Protein AF-A0A1T5BWX4-F1 (afdb_monomer_lite)

Structure (mmCIF, N/CA/C/O backbone):
data_AF-A0A1T5BWX4-F1
#
_entry.id   AF-A0A1T5BWX4-F1
#
loop_
_atom_site.group_PDB
_atom_site.id
_atom_site.type_symbol
_atom_site.label_atom_id
_atom_site.label_alt_id
_atom_site.label_comp_id
_atom_site.label_asym_id
_atom_site.label_entity_id
_atom_site.label_seq_id
_atom_site.pdbx_PDB_ins_code
_atom_site.Cartn_x
_atom_site.Cartn_y
_atom_site.Cartn_z
_atom_site.occupancy
_atom_site.B_iso_or_equiv
_atom_site.auth_seq_id
_atom_site.auth_comp_id
_atom_site.auth_asym_id
_atom_site.auth_atom_id
_atom_site.pdbx_PDB_model_num
ATOM 1 N N . MET A 1 1 ? 10.504 11.193 22.308 1.00 50.81 1 MET A N 1
ATOM 2 C CA . MET A 1 1 ? 9.520 10.409 21.535 1.00 50.81 1 MET A CA 1
ATOM 3 C C . MET A 1 1 ? 10.199 9.103 21.181 1.00 50.81 1 MET A C 1
ATOM 5 O O . MET A 1 1 ? 11.304 9.164 20.662 1.00 50.81 1 MET A O 1
ATOM 9 N N . THR A 1 2 ? 9.635 7.957 21.553 1.00 57.59 2 THR A N 1
ATOM 10 C CA . THR A 1 2 ? 10.182 6.655 21.148 1.00 57.59 2 THR A CA 1
ATOM 11 C C . THR A 1 2 ? 9.926 6.499 19.652 1.00 57.59 2 THR A C 1
ATOM 13 O O . THR A 1 2 ? 8.772 6.591 19.236 1.00 57.59 2 THR A O 1
ATOM 16 N N . GLU A 1 3 ? 10.969 6.347 18.837 1.00 70.56 3 GLU A N 1
ATOM 17 C CA . GLU A 1 3 ? 10.793 6.079 17.407 1.00 70.56 3 GLU A CA 1
ATOM 18 C C . GLU A 1 3 ? 10.122 4.715 17.235 1.00 70.56 3 GLU A C 1
ATOM 20 O O . GLU A 1 3 ? 10.672 3.680 17.613 1.00 70.56 3 GLU A O 1
ATOM 25 N N . ILE A 1 4 ? 8.909 4.716 16.682 1.00 81.56 4 ILE A N 1
ATOM 26 C CA . ILE A 1 4 ? 8.246 3.489 16.246 1.00 81.56 4 ILE A CA 1
ATOM 27 C C . ILE A 1 4 ? 8.921 3.093 14.937 1.00 81.56 4 ILE A C 1
ATOM 29 O O . ILE A 1 4 ? 8.820 3.806 13.940 1.00 81.56 4 ILE A O 1
ATOM 33 N N . SER A 1 5 ? 9.655 1.985 14.962 1.00 90.12 5 SER A N 1
ATOM 34 C CA . SER A 1 5 ? 10.296 1.440 13.768 1.00 90.12 5 SER A CA 1
ATOM 35 C C . SER A 1 5 ? 9.318 0.557 12.994 1.00 90.12 5 SER A C 1
ATOM 37 O O . SER A 1 5 ? 8.545 -0.168 13.622 1.00 90.12 5 SER A O 1
ATOM 39 N N . PRO A 1 6 ? 9.355 0.586 11.651 1.00 93.69 6 PRO A N 1
ATOM 40 C CA . PRO A 1 6 ? 8.544 -0.304 10.836 1.00 93.69 6 PRO A CA 1
ATOM 41 C C . PRO A 1 6 ? 8.977 -1.759 11.012 1.00 93.69 6 PRO A C 1
ATOM 43 O O . PRO A 1 6 ? 10.152 -2.066 11.245 1.00 93.69 6 PRO A O 1
ATOM 46 N N . SER A 1 7 ? 8.022 -2.659 10.834 1.00 95.12 7 SER A N 1
ATOM 47 C CA . SER A 1 7 ? 8.230 -4.098 10.853 1.00 95.12 7 SER A CA 1
ATOM 48 C C . SER A 1 7 ? 9.169 -4.503 9.705 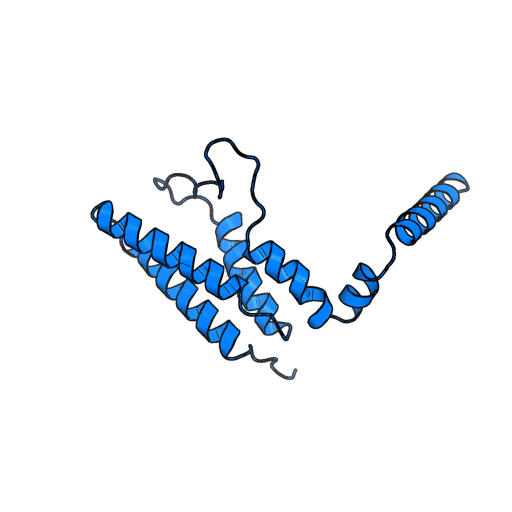1.00 95.12 7 SER A C 1
ATOM 50 O O . SER A 1 7 ? 9.017 -4.009 8.581 1.00 95.12 7 SER A O 1
ATOM 52 N N . PRO A 1 8 ? 10.137 -5.422 9.917 1.00 96.81 8 PRO A N 1
ATOM 53 C CA . PRO A 1 8 ? 11.099 -5.804 8.879 1.00 96.81 8 PRO A CA 1
ATOM 54 C C . PRO A 1 8 ? 10.452 -6.291 7.575 1.00 96.81 8 PRO A C 1
ATOM 56 O O . PRO A 1 8 ? 10.973 -6.018 6.492 1.00 96.81 8 PRO A O 1
ATOM 59 N N . ALA A 1 9 ? 9.310 -6.978 7.670 1.00 96.75 9 ALA A N 1
ATOM 60 C CA . ALA A 1 9 ? 8.559 -7.466 6.518 1.00 96.75 9 ALA A CA 1
ATOM 61 C C . ALA A 1 9 ? 7.996 -6.313 5.671 1.00 96.75 9 ALA A C 1
ATOM 63 O O . ALA A 1 9 ? 8.244 -6.262 4.465 1.00 96.75 9 ALA A O 1
ATOM 64 N N . VAL A 1 10 ? 7.322 -5.346 6.307 1.00 96.25 10 VAL A N 1
ATOM 65 C CA . VAL A 1 10 ? 6.756 -4.170 5.626 1.00 96.25 10 VAL A CA 1
ATOM 66 C C . VAL A 1 10 ? 7.867 -3.313 5.033 1.00 96.25 10 VAL A C 1
ATOM 68 O O . VAL A 1 10 ? 7.792 -2.930 3.869 1.00 96.25 10 VAL A O 1
ATOM 71 N N . LEU A 1 11 ? 8.951 -3.078 5.780 1.00 96.75 11 LEU A N 1
ATOM 72 C CA . LEU A 1 11 ? 10.098 -2.322 5.279 1.00 96.75 11 LEU A CA 1
ATOM 73 C C . LEU A 1 11 ? 10.741 -2.987 4.051 1.00 96.75 11 LEU A C 1
ATOM 75 O O . LEU A 1 11 ? 11.155 -2.296 3.118 1.00 96.75 11 LEU A O 1
ATOM 79 N N . THR A 1 12 ? 10.834 -4.317 4.039 1.00 97.81 12 THR A N 1
ATOM 80 C CA . THR A 1 12 ? 11.389 -5.075 2.908 1.00 97.81 12 THR A CA 1
ATOM 81 C C . THR A 1 12 ? 10.487 -4.972 1.681 1.00 97.81 12 THR A C 1
ATOM 83 O O . THR A 1 12 ? 10.970 -4.613 0.606 1.00 97.81 12 THR A O 1
ATOM 86 N N . ALA A 1 13 ? 9.182 -5.205 1.843 1.00 96.69 13 ALA A N 1
ATOM 87 C CA . ALA A 1 13 ? 8.213 -5.086 0.756 1.00 96.69 13 ALA A CA 1
ATOM 88 C C . ALA A 1 13 ? 8.147 -3.652 0.202 1.00 96.69 13 ALA A C 1
ATOM 90 O O . ALA A 1 13 ? 8.151 -3.447 -1.011 1.00 96.69 13 ALA A O 1
ATOM 91 N N . PHE A 1 14 ? 8.199 -2.645 1.078 1.00 95.81 14 PHE A N 1
ATOM 92 C CA . PHE A 1 14 ? 8.228 -1.239 0.684 1.00 95.81 14 PHE A CA 1
ATOM 93 C C . PHE A 1 14 ? 9.466 -0.904 -0.155 1.00 95.81 14 PHE A C 1
ATOM 95 O O . PHE A 1 14 ? 9.363 -0.263 -1.200 1.00 95.81 14 PHE A O 1
ATOM 102 N N . LYS A 1 15 ? 10.653 -1.364 0.263 1.00 96.38 15 LYS A N 1
ATOM 103 C CA . LYS A 1 15 ? 11.895 -1.166 -0.501 1.00 96.38 15 LYS A CA 1
ATOM 104 C C . LYS A 1 15 ? 11.851 -1.862 -1.860 1.00 96.38 15 LYS A C 1
ATOM 106 O O . LYS A 1 15 ? 12.349 -1.294 -2.835 1.00 96.38 15 LYS A O 1
ATOM 111 N N . HIS A 1 16 ? 11.258 -3.056 -1.932 1.00 95.62 16 HIS A N 1
ATOM 112 C CA . HIS A 1 16 ? 11.062 -3.766 -3.195 1.00 95.62 16 HIS A CA 1
ATOM 113 C C . HIS A 1 16 ? 10.187 -2.944 -4.148 1.00 95.62 16 HIS A C 1
ATOM 115 O O . HIS A 1 16 ? 10.629 -2.628 -5.253 1.00 95.62 16 HIS A O 1
ATOM 121 N N . TRP A 1 17 ? 9.015 -2.500 -3.684 1.00 93.62 17 TRP A N 1
ATOM 122 C CA . TRP A 1 17 ? 8.133 -1.623 -4.455 1.00 93.62 17 TRP A CA 1
ATOM 123 C C . TRP A 1 17 ? 8.836 -0.338 -4.899 1.00 93.62 17 TRP A C 1
ATOM 125 O O . TRP A 1 17 ? 8.839 -0.024 -6.087 1.00 93.62 17 TRP A O 1
ATOM 135 N N . ARG A 1 18 ? 9.514 0.373 -3.989 1.00 93.00 18 ARG A N 1
ATOM 136 C CA . ARG A 1 18 ? 10.181 1.642 -4.317 1.00 93.00 18 ARG A CA 1
ATOM 137 C C . ARG A 1 18 ? 11.245 1.475 -5.400 1.00 93.00 18 ARG A C 1
ATOM 139 O O . ARG A 1 18 ? 11.396 2.360 -6.244 1.00 93.00 18 ARG A O 1
ATOM 146 N N . THR A 1 19 ? 11.975 0.361 -5.361 1.00 92.62 19 THR A N 1
ATOM 147 C CA . THR A 1 19 ? 13.002 0.016 -6.353 1.00 92.62 19 THR A CA 1
ATOM 148 C C . THR A 1 19 ? 12.372 -0.297 -7.705 1.00 92.62 19 THR A C 1
ATOM 150 O O . THR A 1 19 ? 12.819 0.239 -8.717 1.00 92.62 19 THR A O 1
ATOM 153 N N . ALA A 1 20 ? 11.320 -1.119 -7.722 1.00 88.19 20 ALA A N 1
ATOM 154 C CA . ALA A 1 20 ? 10.594 -1.448 -8.944 1.00 88.19 20 ALA A CA 1
ATOM 155 C C . ALA A 1 20 ? 9.994 -0.189 -9.591 1.00 88.19 20 ALA A C 1
ATOM 157 O O . ALA A 1 20 ? 10.109 -0.004 -10.800 1.00 88.19 20 ALA A O 1
ATOM 158 N N . GLU A 1 21 ? 9.455 0.722 -8.782 1.00 87.06 21 GLU A N 1
ATOM 159 C CA . GLU A 1 21 ? 8.837 1.943 -9.288 1.00 87.06 21 GLU A CA 1
ATOM 160 C C . GLU A 1 21 ? 9.847 2.970 -9.800 1.00 87.06 21 GLU A C 1
ATOM 162 O O . GLU A 1 21 ? 9.641 3.601 -10.838 1.00 87.06 21 GLU A O 1
ATOM 167 N N . ALA A 1 22 ? 10.996 3.091 -9.128 1.00 85.19 22 ALA A N 1
ATOM 168 C CA . ALA A 1 22 ? 12.114 3.867 -9.655 1.00 85.19 22 ALA A CA 1
ATOM 169 C C . ALA A 1 22 ? 12.590 3.313 -11.008 1.00 85.19 22 ALA A C 1
ATOM 171 O O . ALA A 1 22 ? 12.896 4.089 -11.910 1.00 85.19 22 ALA A O 1
ATOM 172 N N . ALA A 1 23 ? 12.628 1.987 -11.172 1.00 85.00 23 ALA A N 1
ATOM 173 C CA . ALA A 1 23 ? 13.036 1.376 -12.431 1.00 85.00 23 ALA A CA 1
ATOM 174 C C . ALA A 1 23 ? 12.082 1.738 -13.578 1.00 85.00 23 ALA A C 1
ATOM 176 O O . ALA A 1 23 ? 12.558 2.057 -14.660 1.00 85.00 23 ALA A O 1
ATOM 177 N N . VAL A 1 24 ? 10.764 1.763 -13.344 1.00 83.62 24 VAL A N 1
ATOM 178 C CA . VAL A 1 24 ? 9.783 2.236 -14.339 1.00 83.62 24 VAL A CA 1
ATOM 179 C C . VAL A 1 24 ? 10.051 3.696 -14.712 1.00 83.62 24 VAL A C 1
ATOM 181 O O . VAL A 1 24 ? 10.189 4.018 -15.892 1.00 83.62 24 VAL A O 1
ATOM 184 N N . HIS A 1 25 ? 10.188 4.566 -13.708 1.00 80.12 25 HIS A N 1
ATOM 185 C CA . HIS A 1 25 ? 10.352 6.008 -13.898 1.00 80.12 25 HIS A CA 1
ATOM 186 C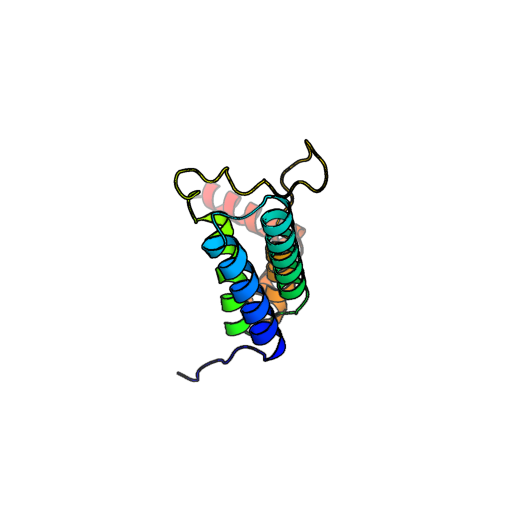 C . HIS A 1 25 ? 11.634 6.388 -14.650 1.00 80.12 25 HIS A C 1
ATOM 188 O O . HIS A 1 25 ? 11.612 7.270 -15.506 1.00 80.12 25 HIS A O 1
ATOM 194 N N . TYR A 1 26 ? 12.754 5.733 -14.345 1.00 83.31 26 TYR A N 1
ATOM 195 C CA . TYR A 1 26 ? 14.062 6.088 -14.907 1.00 83.31 26 TYR A CA 1
ATOM 196 C C . TYR A 1 26 ? 14.467 5.253 -16.126 1.00 83.31 26 TYR A C 1
ATOM 198 O O . TYR A 1 26 ? 15.531 5.492 -16.694 1.00 83.31 26 TYR A O 1
ATOM 206 N N . ALA A 1 27 ? 13.651 4.285 -16.552 1.00 80.88 27 ALA A N 1
ATOM 207 C CA . ALA A 1 27 ? 13.960 3.470 -17.724 1.00 80.88 27 ALA A CA 1
ATOM 208 C C . ALA A 1 27 ? 13.651 4.161 -19.059 1.00 80.88 27 ALA A C 1
ATOM 210 O O . ALA A 1 27 ? 13.989 3.603 -20.098 1.00 80.88 27 ALA A O 1
ATOM 211 N N . GLN A 1 28 ? 13.001 5.329 -19.082 1.00 80.25 28 GLN A N 1
ATOM 212 C CA . GLN A 1 28 ? 12.699 6.002 -20.346 1.00 80.25 28 GLN A CA 1
ATOM 213 C C . GLN A 1 28 ? 13.910 6.783 -20.899 1.00 80.25 28 GLN A C 1
ATOM 215 O O . GLN A 1 28 ? 14.548 7.522 -20.146 1.00 80.25 28 GLN A O 1
ATOM 220 N N . PRO A 1 29 ? 14.200 6.687 -22.215 1.00 83.44 29 PRO A N 1
ATOM 221 C CA . PRO A 1 29 ? 13.537 5.845 -23.222 1.00 83.44 29 PRO A CA 1
ATOM 222 C C . PRO A 1 29 ? 14.028 4.379 -23.202 1.00 83.44 29 PRO A C 1
ATOM 224 O O . PRO A 1 29 ? 15.230 4.123 -23.161 1.00 83.44 29 PRO A O 1
ATOM 227 N N . CYS A 1 30 ? 13.114 3.406 -23.324 1.00 84.12 30 CYS A N 1
ATOM 228 C CA . CYS A 1 30 ? 13.450 1.986 -23.518 1.00 84.12 30 CYS A CA 1
ATOM 229 C C . CYS A 1 30 ? 12.435 1.263 -24.427 1.00 84.12 30 CYS A C 1
ATOM 231 O O . CYS A 1 30 ? 11.358 1.802 -24.679 1.00 84.12 30 CYS A O 1
ATOM 233 N N . PRO A 1 31 ? 12.756 0.058 -24.943 1.00 91.31 31 PRO A N 1
ATOM 234 C CA . PRO A 1 31 ? 11.817 -0.727 -25.746 1.00 91.31 31 PRO A CA 1
ATOM 235 C C . PRO A 1 31 ? 10.537 -1.092 -24.978 1.00 91.31 31 PRO A C 1
ATOM 237 O O . PRO A 1 31 ? 10.610 -1.461 -23.806 1.00 91.31 31 PRO A O 1
ATOM 240 N N . ASP A 1 32 ? 9.389 -1.123 -25.660 1.00 83.25 32 ASP A N 1
ATOM 241 C CA . ASP A 1 32 ? 8.072 -1.415 -25.059 1.00 83.25 32 ASP A CA 1
ATOM 242 C C . ASP A 1 32 ? 8.030 -2.721 -24.256 1.00 83.25 32 ASP A C 1
ATOM 244 O O . ASP A 1 32 ? 7.376 -2.809 -23.217 1.00 83.25 32 ASP A O 1
ATOM 248 N N . VAL A 1 33 ? 8.754 -3.748 -24.713 1.00 82.75 33 VAL A N 1
ATOM 249 C CA . VAL A 1 33 ? 8.856 -5.043 -24.019 1.00 82.75 33 VAL A CA 1
ATOM 250 C C . VAL A 1 33 ? 9.544 -4.891 -22.660 1.00 82.75 33 VAL A C 1
ATOM 252 O O . VAL A 1 33 ? 9.132 -5.522 -21.686 1.00 82.75 33 VAL A O 1
ATOM 255 N N . VAL A 1 34 ? 10.568 -4.035 -22.581 1.00 84.94 34 VAL A N 1
ATOM 256 C CA . VAL A 1 34 ? 11.282 -3.732 -21.335 1.00 84.94 34 VAL A CA 1
ATOM 257 C C . VAL A 1 34 ? 10.371 -2.939 -20.407 1.00 84.94 34 VAL A C 1
ATOM 259 O O . VAL A 1 34 ? 10.177 -3.354 -19.266 1.00 84.94 34 VAL A O 1
ATOM 262 N N . MET A 1 35 ? 9.742 -1.871 -20.910 1.00 84.62 35 MET A N 1
ATOM 263 C CA . MET A 1 35 ? 8.803 -1.062 -20.127 1.00 84.62 35 MET A CA 1
ATOM 264 C C . MET A 1 35 ? 7.658 -1.915 -19.563 1.00 84.62 35 MET A C 1
ATOM 266 O O . MET A 1 35 ? 7.406 -1.905 -18.362 1.00 84.62 35 MET A O 1
ATOM 270 N N . SER A 1 36 ? 7.042 -2.757 -20.397 1.00 80.75 36 SER A N 1
ATOM 271 C CA . SER A 1 36 ? 5.969 -3.673 -19.983 1.00 80.75 36 SER A CA 1
ATOM 272 C C . SER A 1 36 ? 6.407 -4.640 -18.876 1.00 80.75 36 SER A C 1
ATOM 274 O O . SER A 1 36 ? 5.624 -4.961 -17.979 1.00 80.75 36 SER A O 1
ATOM 276 N N . GLY A 1 37 ? 7.653 -5.125 -18.930 1.00 79.56 37 GLY A N 1
ATOM 277 C CA . GLY A 1 37 ? 8.235 -5.974 -17.890 1.00 79.56 37 GLY A CA 1
ATOM 278 C C . GLY A 1 37 ? 8.426 -5.231 -16.566 1.00 79.56 37 GLY A C 1
ATOM 279 O O . GLY A 1 37 ? 8.039 -5.746 -15.516 1.00 79.56 37 GLY A O 1
ATOM 280 N N . LEU A 1 38 ? 8.959 -4.007 -16.621 1.00 83.69 38 LEU A N 1
ATOM 281 C CA . LEU A 1 38 ? 9.168 -3.153 -15.449 1.00 83.69 38 LEU A CA 1
ATOM 282 C C . LEU A 1 38 ? 7.842 -2.770 -14.783 1.00 83.69 38 LEU A C 1
ATOM 284 O O . LEU A 1 38 ? 7.694 -2.951 -13.576 1.00 83.69 38 LEU A O 1
ATOM 288 N N . THR A 1 39 ? 6.842 -2.351 -15.562 1.00 82.38 39 THR A N 1
ATOM 289 C CA . THR A 1 39 ? 5.503 -2.028 -15.045 1.00 82.38 39 THR A CA 1
ATOM 290 C C . THR A 1 39 ? 4.849 -3.240 -14.383 1.00 82.38 39 THR A C 1
ATOM 292 O O . THR A 1 39 ? 4.258 -3.125 -13.311 1.00 82.38 39 THR A O 1
ATOM 295 N N . ARG A 1 40 ? 4.985 -4.440 -14.967 1.00 82.56 40 ARG A N 1
ATOM 296 C CA . ARG A 1 40 ? 4.483 -5.674 -14.339 1.00 82.56 40 ARG A CA 1
ATOM 297 C C . ARG A 1 40 ? 5.184 -5.959 -13.011 1.00 82.56 40 ARG A C 1
ATOM 299 O O . ARG A 1 40 ? 4.520 -6.367 -12.064 1.00 82.56 40 ARG A O 1
ATOM 306 N N . SER A 1 41 ? 6.495 -5.733 -12.941 1.00 83.50 41 SER A N 1
ATOM 307 C CA . SER A 1 41 ? 7.272 -5.890 -11.709 1.00 83.50 41 SER A CA 1
ATOM 308 C C . SER A 1 41 ? 6.817 -4.917 -10.618 1.00 83.50 41 SER A C 1
ATOM 310 O O . SER A 1 41 ? 6.636 -5.336 -9.478 1.00 83.50 41 SER A O 1
ATOM 312 N N . ALA A 1 42 ? 6.582 -3.646 -10.956 1.00 84.81 42 ALA A N 1
ATOM 313 C CA . ALA A 1 42 ? 6.076 -2.646 -10.014 1.00 84.81 42 ALA A CA 1
ATOM 314 C C . ALA A 1 42 ? 4.668 -3.001 -9.497 1.00 84.81 42 ALA A C 1
ATOM 316 O O . ALA A 1 42 ? 4.429 -2.995 -8.287 1.00 84.81 42 ALA A O 1
ATOM 317 N N . ASN A 1 43 ? 3.773 -3.435 -10.394 1.00 82.94 43 ASN A N 1
ATOM 318 C CA . ASN A 1 43 ? 2.430 -3.913 -10.042 1.00 82.94 43 ASN A CA 1
ATOM 319 C C . ASN A 1 43 ? 2.445 -5.176 -9.165 1.00 82.94 43 ASN A C 1
ATOM 321 O O . ASN A 1 43 ? 1.557 -5.384 -8.341 1.00 82.94 43 ASN A O 1
ATOM 325 N N . GLN A 1 44 ? 3.434 -6.049 -9.334 1.00 85.69 44 GLN A N 1
ATOM 326 C CA . GLN A 1 44 ? 3.590 -7.211 -8.466 1.00 85.69 44 GLN A CA 1
ATOM 327 C C . GLN A 1 44 ? 4.098 -6.789 -7.079 1.00 85.69 44 GLN A C 1
ATOM 329 O O . GLN A 1 44 ? 3.547 -7.218 -6.067 1.00 85.69 44 GLN A O 1
ATOM 334 N N . ALA A 1 45 ? 5.081 -5.889 -7.022 1.00 89.19 45 ALA A N 1
ATOM 335 C CA . ALA A 1 45 ? 5.647 -5.411 -5.765 1.00 89.19 45 ALA A CA 1
ATOM 336 C C . ALA A 1 45 ? 4.630 -4.637 -4.902 1.00 89.19 45 ALA A C 1
ATOM 338 O O . ALA A 1 45 ? 4.659 -4.747 -3.676 1.00 89.19 45 ALA A O 1
ATOM 339 N N . ILE A 1 46 ? 3.686 -3.901 -5.508 1.00 88.69 46 ILE A N 1
ATOM 340 C CA . ILE A 1 46 ? 2.614 -3.244 -4.741 1.00 88.69 46 ILE A CA 1
ATOM 341 C C . ILE A 1 46 ? 1.622 -4.249 -4.138 1.00 88.69 46 ILE A C 1
ATOM 343 O O . ILE A 1 46 ? 1.192 -4.073 -3.000 1.00 88.69 46 ILE A O 1
ATOM 347 N N . ARG A 1 47 ? 1.311 -5.345 -4.845 1.00 88.81 47 ARG A N 1
ATOM 348 C CA . ARG A 1 47 ? 0.479 -6.438 -4.307 1.00 88.81 47 ARG A CA 1
ATOM 349 C C . ARG A 1 47 ? 1.171 -7.169 -3.165 1.00 88.81 47 ARG A C 1
ATOM 351 O O . ARG A 1 47 ? 0.527 -7.523 -2.183 1.00 88.81 47 ARG A O 1
ATOM 358 N N . GLU A 1 48 ? 2.481 -7.367 -3.270 1.00 91.81 48 GLU A N 1
ATOM 359 C CA . GLU A 1 48 ? 3.287 -7.930 -2.185 1.00 91.81 48 GLU A CA 1
ATOM 360 C C . GLU A 1 48 ? 3.265 -7.027 -0.951 1.00 91.81 48 GLU A C 1
ATOM 362 O O . GLU A 1 48 ? 3.047 -7.520 0.152 1.00 91.81 48 GLU A O 1
ATOM 367 N N . LEU A 1 49 ? 3.406 -5.708 -1.124 1.00 94.00 49 LEU A N 1
ATOM 368 C CA . LEU A 1 49 ? 3.276 -4.751 -0.024 1.00 94.00 49 LEU A CA 1
ATOM 369 C C . LEU A 1 49 ? 1.867 -4.753 0.592 1.00 94.00 49 LEU A C 1
ATOM 371 O O . LEU A 1 49 ? 1.745 -4.672 1.815 1.00 94.00 49 LEU A O 1
ATOM 375 N N . ALA A 1 50 ? 0.814 -4.882 -0.222 1.00 92.44 50 ALA A N 1
ATOM 376 C CA . ALA A 1 50 ? -0.561 -5.009 0.266 1.00 92.44 50 ALA A CA 1
ATOM 377 C C . ALA A 1 50 ? -0.733 -6.251 1.153 1.00 92.44 50 ALA A C 1
ATOM 379 O O . ALA A 1 50 ? -1.361 -6.175 2.205 1.00 92.44 50 ALA A O 1
ATOM 380 N N . ALA A 1 51 ? -0.142 -7.377 0.746 1.00 93.56 51 ALA A N 1
ATOM 381 C CA . ALA A 1 51 ? -0.301 -8.668 1.407 1.00 93.56 51 ALA A CA 1
ATOM 382 C C . ALA A 1 51 ? 0.405 -8.782 2.770 1.00 93.56 51 ALA A C 1
ATOM 384 O O . ALA A 1 51 ? 0.054 -9.666 3.549 1.00 93.56 51 ALA A O 1
ATOM 385 N N . VAL A 1 52 ? 1.394 -7.932 3.070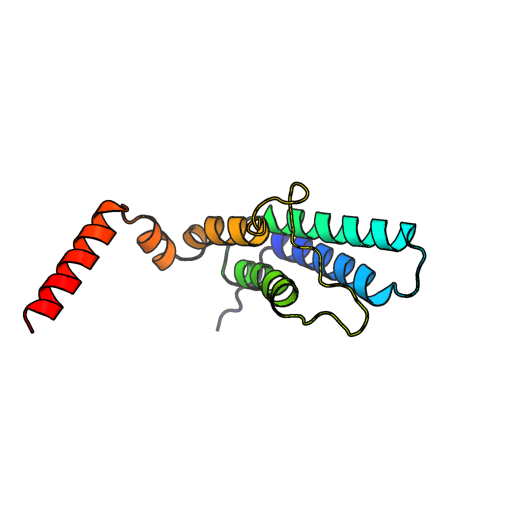 1.00 95.94 52 VAL A N 1
ATOM 386 C CA . VAL A 1 52 ? 2.082 -7.934 4.373 1.00 95.94 52 VAL A CA 1
ATOM 387 C C . VAL A 1 52 ? 1.262 -7.123 5.378 1.00 95.94 52 VAL A C 1
ATOM 389 O O . VAL A 1 52 ? 1.168 -5.919 5.174 1.00 95.94 52 VAL A O 1
ATOM 392 N N . PRO A 1 53 ? 0.702 -7.694 6.459 1.00 94.75 53 PRO A N 1
ATOM 393 C CA . PRO A 1 53 ? -0.100 -6.937 7.424 1.00 94.75 53 PRO A CA 1
ATOM 394 C C . PRO A 1 53 ? 0.693 -5.810 8.094 1.00 94.75 53 PRO A C 1
ATOM 396 O O . PRO A 1 53 ? 1.880 -5.965 8.382 1.00 94.75 53 PRO A O 1
ATOM 399 N N . ALA A 1 54 ? 0.045 -4.675 8.346 1.00 93.75 54 ALA A N 1
ATOM 400 C CA . ALA A 1 54 ? 0.610 -3.624 9.185 1.00 93.75 54 ALA A CA 1
ATOM 401 C C . ALA A 1 54 ? 0.405 -3.957 10.671 1.00 93.75 54 ALA A C 1
ATOM 403 O O . ALA A 1 54 ? -0.711 -4.236 11.105 1.00 93.75 54 ALA A O 1
ATOM 404 N N . GLU A 1 55 ? 1.476 -3.886 11.460 1.00 91.94 55 GLU A N 1
ATOM 405 C CA . GLU A 1 55 ? 1.441 -4.205 12.895 1.00 91.94 55 GLU A CA 1
ATOM 406 C C . GLU A 1 55 ? 1.510 -2.946 13.769 1.00 91.94 55 GLU A C 1
ATOM 408 O O . GLU A 1 55 ? 1.216 -2.978 14.963 1.00 91.94 55 GLU A O 1
ATOM 413 N N . ASN A 1 56 ? 1.914 -1.814 13.189 1.00 92.69 56 ASN A N 1
ATOM 414 C CA . ASN A 1 56 ? 2.097 -0.558 13.903 1.00 92.69 56 ASN A CA 1
ATOM 415 C C . ASN A 1 56 ? 1.915 0.669 12.991 1.00 92.69 56 ASN A C 1
ATOM 417 O O . ASN A 1 56 ? 1.737 0.570 11.777 1.00 92.69 56 ASN A O 1
ATOM 421 N N . ALA A 1 57 ? 1.979 1.860 13.589 1.00 91.81 57 ALA A N 1
ATOM 422 C CA . ALA A 1 57 ? 1.793 3.118 12.870 1.00 91.81 57 ALA A CA 1
ATOM 423 C C . ALA A 1 57 ? 2.864 3.383 11.793 1.00 91.81 57 ALA A C 1
ATOM 425 O O . ALA A 1 57 ? 2.553 3.997 10.774 1.00 91.81 57 ALA A O 1
ATOM 426 N N . ALA A 1 58 ? 4.108 2.926 11.980 1.00 94.12 58 ALA A N 1
ATOM 427 C CA . ALA A 1 58 ? 5.156 3.110 10.977 1.00 94.12 58 ALA A CA 1
ATOM 428 C C . ALA A 1 58 ? 4.888 2.263 9.722 1.00 94.12 58 ALA A C 1
ATOM 430 O O . ALA A 1 58 ? 5.094 2.742 8.607 1.00 94.12 58 ALA A O 1
ATOM 431 N N . ASP A 1 59 ? 4.345 1.055 9.888 1.00 95.31 59 ASP A N 1
ATOM 432 C CA . ASP A 1 59 ? 3.907 0.212 8.770 1.00 95.31 59 ASP A CA 1
ATOM 433 C C . ASP A 1 59 ? 2.781 0.872 7.968 1.00 95.31 59 ASP A C 1
ATOM 435 O O . ASP A 1 59 ? 2.828 0.906 6.737 1.00 95.31 59 ASP A O 1
ATOM 439 N N . VAL A 1 60 ? 1.800 1.457 8.666 1.00 93.50 60 VAL A N 1
ATOM 440 C CA . VAL A 1 60 ? 0.702 2.215 8.044 1.00 93.50 60 VAL A CA 1
ATOM 441 C C . VAL A 1 60 ? 1.253 3.375 7.219 1.00 93.50 60 VAL A C 1
ATOM 443 O O . VAL A 1 60 ? 0.860 3.540 6.068 1.00 93.50 60 VAL A O 1
ATOM 446 N N . VAL A 1 61 ? 2.204 4.147 7.755 1.00 92.50 61 VAL A N 1
ATOM 447 C CA . VAL A 1 61 ? 2.836 5.257 7.020 1.00 92.50 61 VAL A CA 1
ATOM 448 C C . VAL A 1 61 ? 3.527 4.762 5.745 1.00 92.50 61 VAL A C 1
ATOM 450 O O . VAL A 1 61 ? 3.347 5.360 4.683 1.00 92.50 61 VAL A O 1
ATOM 453 N N . LEU A 1 62 ? 4.272 3.653 5.817 1.00 93.56 62 LEU A N 1
ATOM 454 C CA . LEU A 1 62 ? 4.932 3.073 4.642 1.00 93.56 62 LEU A CA 1
ATOM 455 C C . LEU A 1 62 ? 3.938 2.572 3.589 1.00 93.56 62 LEU A C 1
ATOM 457 O O . LEU A 1 62 ? 4.232 2.666 2.401 1.00 93.56 62 LEU A O 1
ATOM 461 N N . LYS A 1 63 ? 2.765 2.080 3.994 1.00 92.25 63 LYS A N 1
ATOM 462 C CA . LYS A 1 63 ? 1.697 1.689 3.063 1.00 92.25 63 LYS A CA 1
ATOM 463 C C . LYS A 1 63 ? 0.919 2.881 2.498 1.00 92.25 63 LYS A C 1
ATOM 465 O O . LYS A 1 63 ? 0.498 2.830 1.352 1.00 92.25 63 LYS A O 1
ATOM 470 N N . VAL A 1 64 ? 0.748 3.973 3.242 1.00 90.44 64 VAL A N 1
ATOM 471 C CA . VAL A 1 64 ? 0.053 5.177 2.744 1.00 90.44 64 VAL A CA 1
ATOM 472 C C . VAL A 1 64 ? 0.878 5.913 1.686 1.00 90.44 64 VAL A C 1
ATOM 474 O O . VAL A 1 64 ? 0.318 6.467 0.744 1.00 90.44 64 VAL A O 1
ATOM 477 N N . PHE A 1 65 ? 2.206 5.905 1.798 1.00 87.94 65 PHE A N 1
ATOM 478 C CA . PHE A 1 65 ? 3.073 6.631 0.868 1.00 87.94 65 PHE A CA 1
ATOM 479 C C . PHE A 1 65 ? 2.892 6.231 -0.620 1.00 87.94 65 PHE A C 1
ATOM 481 O O . PHE A 1 65 ? 2.713 7.129 -1.441 1.00 87.94 65 PHE A O 1
ATOM 488 N N . PRO A 1 66 ? 2.859 4.936 -1.002 1.00 85.94 66 PRO A N 1
ATOM 489 C CA . PRO A 1 66 ? 2.519 4.508 -2.360 1.00 85.94 66 PRO A CA 1
ATOM 490 C C . PRO A 1 66 ? 1.164 5.017 -2.857 1.00 85.94 66 PRO A C 1
ATOM 492 O O . PRO A 1 66 ? 1.073 5.432 -4.007 1.00 85.94 66 PRO A O 1
ATOM 495 N N . LEU A 1 67 ? 0.128 5.010 -2.007 1.00 83.50 67 LEU A N 1
ATOM 496 C CA . LEU A 1 67 ? -1.205 5.517 -2.364 1.00 83.50 67 LEU A CA 1
ATOM 497 C C . LEU A 1 67 ? -1.151 7.007 -2.668 1.00 83.50 67 LEU A C 1
ATOM 499 O O . LEU A 1 67 ? -1.686 7.446 -3.678 1.00 83.50 67 LEU A O 1
ATOM 503 N N . ALA A 1 68 ? -0.445 7.767 -1.828 1.00 80.12 68 ALA A N 1
ATOM 504 C CA . ALA A 1 68 ? -0.272 9.193 -2.040 1.00 80.12 68 ALA A CA 1
ATOM 505 C C . ALA A 1 68 ? 0.381 9.483 -3.399 1.00 80.12 68 ALA A C 1
ATOM 507 O O . ALA A 1 68 ? -0.094 10.371 -4.097 1.00 80.12 68 ALA A O 1
ATOM 508 N N . LEU A 1 69 ? 1.407 8.721 -3.796 1.00 76.69 69 LEU A N 1
ATOM 509 C CA . LEU A 1 69 ? 2.033 8.890 -5.111 1.00 76.69 69 LEU A CA 1
ATOM 510 C C . LEU A 1 69 ? 1.090 8.494 -6.252 1.00 76.69 69 LEU A C 1
ATOM 512 O O . LEU A 1 69 ? 0.889 9.283 -7.161 1.00 76.69 69 LEU A O 1
ATOM 516 N N . ILE A 1 70 ? 0.456 7.323 -6.191 1.00 72.25 70 ILE A N 1
ATOM 517 C CA . ILE A 1 70 ? -0.425 6.841 -7.272 1.00 72.25 70 ILE A CA 1
ATOM 518 C C . ILE A 1 70 ? -1.622 7.776 -7.494 1.00 72.25 70 ILE A C 1
ATOM 520 O O . ILE A 1 70 ? -2.037 7.989 -8.630 1.00 72.25 70 ILE A O 1
ATOM 524 N N . GLU A 1 71 ? -2.182 8.336 -6.422 1.00 70.06 71 GLU A N 1
ATOM 525 C CA . GLU A 1 71 ? -3.385 9.168 -6.505 1.00 70.06 71 GLU A CA 1
ATOM 526 C C . GLU A 1 71 ? -3.100 10.650 -6.745 1.00 70.06 71 GLU A C 1
ATOM 528 O O . GLU A 1 71 ? -3.965 11.350 -7.272 1.00 70.06 71 GLU A O 1
ATOM 533 N N . ASN A 1 72 ? -1.926 11.146 -6.336 1.00 64.56 72 ASN A N 1
ATOM 534 C CA . ASN A 1 72 ? -1.627 12.578 -6.361 1.00 64.56 72 ASN A CA 1
ATOM 535 C C . ASN A 1 72 ? -0.472 12.965 -7.284 1.00 64.56 72 ASN A C 1
ATOM 537 O O . ASN A 1 72 ? -0.328 14.166 -7.515 1.00 64.56 72 ASN A O 1
ATOM 541 N N . ASP A 1 73 ? 0.336 12.034 -7.814 1.00 57.53 73 ASP A N 1
ATOM 542 C CA . ASP A 1 73 ? 1.310 12.426 -8.835 1.00 57.53 73 ASP A CA 1
ATOM 543 C C . ASP A 1 73 ? 0.558 12.772 -10.126 1.00 57.53 73 ASP A C 1
ATOM 545 O O . ASP A 1 73 ? -0.083 11.902 -10.730 1.00 57.53 73 ASP A O 1
ATOM 549 N N . PRO A 1 74 ? 0.612 14.039 -10.581 1.00 48.97 74 PRO A N 1
ATOM 550 C CA . PRO A 1 74 ? 0.107 14.367 -11.898 1.00 48.97 74 PRO A CA 1
ATOM 551 C C . PRO A 1 74 ? 0.907 13.553 -12.921 1.00 48.97 74 PRO A C 1
ATOM 553 O O . PRO A 1 74 ? 2.121 13.388 -12.751 1.00 48.97 74 PRO A O 1
ATOM 556 N N . PRO A 1 75 ? 0.275 13.053 -13.997 1.00 55.25 75 PRO A N 1
ATOM 557 C CA . PRO A 1 75 ? 1.032 12.416 -15.060 1.00 55.25 75 PRO A CA 1
ATOM 558 C C . PRO A 1 75 ? 2.120 13.389 -15.522 1.00 55.25 75 PRO A C 1
ATOM 560 O O . PRO A 1 75 ? 1.829 14.537 -15.868 1.00 55.25 75 PRO A O 1
ATOM 563 N N . LEU A 1 76 ? 3.378 12.940 -15.484 1.00 53.56 76 LEU A N 1
ATOM 564 C CA . LEU A 1 76 ? 4.483 13.681 -16.087 1.00 53.56 76 LEU A CA 1
ATOM 565 C C . LEU A 1 76 ? 4.099 14.015 -17.531 1.00 53.56 76 LEU A C 1
ATOM 567 O O . LEU A 1 76 ? 3.518 13.182 -18.227 1.00 53.56 76 LEU A O 1
ATOM 571 N N . GLU A 1 77 ? 4.397 15.232 -17.974 1.00 46.44 77 GLU A N 1
ATOM 572 C CA . GLU A 1 77 ? 4.047 15.716 -19.309 1.00 46.44 77 GLU A CA 1
ATOM 573 C C . GLU A 1 77 ? 4.546 14.717 -20.377 1.00 46.44 77 GLU A C 1
ATOM 575 O O . GLU A 1 77 ? 5.745 14.481 -20.510 1.00 46.44 77 GLU A O 1
ATOM 580 N N . GLY A 1 78 ? 3.621 14.063 -21.091 1.00 49.22 78 GLY A N 1
ATOM 581 C CA . GLY A 1 78 ? 3.936 13.024 -22.083 1.00 49.22 78 GLY A CA 1
ATOM 582 C C . GLY A 1 78 ? 3.819 11.566 -21.613 1.00 49.22 78 GLY A C 1
ATOM 583 O O . GLY A 1 78 ? 3.886 10.673 -22.456 1.00 49.22 78 GLY A O 1
ATOM 584 N N . ASN A 1 79 ? 3.572 11.297 -20.328 1.00 46.34 79 ASN A N 1
ATOM 585 C CA . ASN A 1 79 ? 3.135 9.980 -19.863 1.00 46.34 79 ASN A CA 1
ATOM 586 C C . ASN A 1 79 ? 1.598 9.911 -19.896 1.00 46.34 79 ASN A C 1
ATOM 588 O O . ASN A 1 79 ? 0.938 10.783 -19.323 1.00 46.34 79 ASN A O 1
ATOM 592 N N . PRO A 1 80 ? 0.991 8.903 -20.552 1.00 46.84 80 PRO A N 1
ATOM 593 C CA . PRO A 1 80 ? -0.443 8.685 -20.427 1.00 46.84 80 PRO A CA 1
ATOM 594 C C . PRO A 1 80 ? -0.780 8.469 -18.947 1.00 46.84 80 PRO A C 1
ATOM 596 O O . PRO A 1 80 ? 0.023 7.889 -18.214 1.00 46.84 80 PRO A O 1
ATOM 599 N N . PHE A 1 81 ? -1.951 8.955 -18.518 1.00 44.84 81 PHE A N 1
ATOM 600 C CA . PHE A 1 81 ? -2.504 8.690 -17.187 1.00 44.84 81 PHE A CA 1
ATOM 601 C C . PHE A 1 81 ? -2.216 7.241 -16.783 1.00 44.84 81 PHE A C 1
ATOM 603 O O . PHE A 1 81 ? -2.441 6.338 -17.599 1.00 44.84 81 PHE A O 1
ATOM 610 N N . GLN A 1 82 ? -1.713 7.020 -15.557 1.00 47.66 82 GLN A N 1
ATOM 611 C CA . GLN A 1 82 ? -1.601 5.657 -15.042 1.00 47.66 82 GLN A CA 1
ATOM 612 C C . GLN A 1 82 ? -2.961 4.981 -15.253 1.00 47.66 82 GLN A C 1
ATOM 614 O O . GLN A 1 82 ? -3.992 5.578 -14.922 1.00 47.66 82 GLN A O 1
ATOM 619 N N . PRO A 1 83 ? -2.995 3.805 -15.902 1.00 44.84 83 PRO A N 1
ATOM 620 C CA . PRO A 1 83 ? -4.251 3.179 -16.254 1.00 44.84 83 PRO A CA 1
ATOM 621 C C . PRO A 1 83 ? -5.047 2.954 -14.975 1.00 44.84 83 PRO A C 1
ATOM 623 O O . PRO A 1 83 ? -4.518 2.425 -13.996 1.00 44.84 83 PRO A O 1
ATOM 626 N N . VAL A 1 84 ? -6.322 3.348 -15.000 1.00 49.72 84 VAL A N 1
ATOM 627 C CA . VAL A 1 84 ? -7.289 2.926 -13.987 1.00 49.72 84 VAL A CA 1
ATOM 628 C C . VAL A 1 84 ? -7.121 1.416 -13.835 1.00 49.72 84 VAL A C 1
ATOM 630 O O . VAL A 1 84 ? -7.135 0.693 -14.834 1.00 49.72 84 VAL A O 1
ATOM 633 N N . HIS A 1 85 ? -6.880 0.945 -12.608 1.00 48.00 85 HIS A N 1
ATOM 634 C CA . HIS A 1 85 ? -6.790 -0.482 -12.327 1.00 48.00 85 HIS A CA 1
ATOM 635 C C . HIS A 1 85 ? -8.173 -1.103 -12.552 1.00 48.00 85 HIS A C 1
ATOM 637 O O . HIS A 1 85 ? -8.986 -1.233 -11.643 1.00 48.00 85 HIS A O 1
ATOM 643 N N . GLU A 1 86 ? -8.464 -1.451 -13.798 1.00 41.31 86 GLU A N 1
ATOM 644 C CA . GLU A 1 86 ? -9.624 -2.232 -14.178 1.00 41.31 86 GLU A CA 1
ATOM 645 C C . GLU A 1 86 ? -9.207 -3.707 -14.188 1.00 41.31 86 GLU A C 1
ATOM 647 O O . GLU A 1 86 ? -8.252 -4.090 -14.868 1.00 41.31 86 GLU A O 1
ATOM 652 N N . ALA A 1 87 ? -9.913 -4.571 -13.452 1.00 45.50 87 ALA A N 1
ATOM 653 C CA . ALA A 1 87 ? -9.684 -6.018 -13.564 1.00 45.50 87 ALA A CA 1
ATOM 654 C C . ALA A 1 87 ? -10.058 -6.550 -14.955 1.00 45.50 87 ALA A C 1
ATOM 656 O O . ALA A 1 87 ? -9.526 -7.571 -15.392 1.00 45.50 87 ALA A O 1
ATOM 657 N N . GLN A 1 88 ? -10.990 -5.874 -15.632 1.00 39.88 88 GLN A N 1
ATOM 658 C CA . GLN A 1 88 ? -11.413 -6.150 -17.001 1.00 39.88 88 GLN A CA 1
ATOM 659 C C . GLN A 1 88 ? -11.758 -4.834 -17.712 1.00 39.88 88 GLN A C 1
ATOM 661 O O . GLN A 1 88 ? -12.337 -3.961 -17.064 1.00 39.88 88 GLN A O 1
ATOM 666 N N . PRO A 1 89 ? -11.491 -4.706 -19.024 1.00 45.72 89 PRO A N 1
ATOM 667 C CA . PRO A 1 89 ? -11.815 -3.497 -19.780 1.00 45.72 89 PRO A CA 1
ATOM 668 C C . PRO A 1 89 ? -13.291 -3.089 -19.634 1.00 45.72 89 PRO A C 1
ATOM 670 O O . PRO A 1 89 ? -14.183 -3.888 -19.925 1.00 45.72 89 PRO A O 1
ATOM 673 N N . GLY A 1 90 ? -13.551 -1.850 -19.209 1.00 49.00 90 GLY A N 1
ATOM 674 C CA . GLY A 1 90 ? -14.895 -1.278 -19.064 1.00 49.00 90 GLY A CA 1
ATOM 675 C C . GLY A 1 90 ? -15.608 -1.609 -17.748 1.00 49.00 90 GLY A C 1
ATOM 676 O O . GLY A 1 90 ? -16.829 -1.462 -17.665 1.00 49.00 90 GLY A O 1
ATOM 677 N N . THR A 1 91 ? -14.882 -2.077 -16.729 1.00 39.38 91 THR A N 1
ATOM 678 C CA . THR A 1 91 ? -15.438 -2.307 -15.384 1.00 39.38 91 THR A CA 1
ATOM 679 C C . THR A 1 91 ? -15.277 -1.085 -14.478 1.00 39.38 91 THR A C 1
ATOM 681 O O . THR A 1 91 ? -14.399 -0.255 -14.682 1.00 39.38 91 THR A O 1
ATOM 684 N N . ASN A 1 92 ? -16.154 -0.958 -13.473 1.00 38.31 92 ASN A N 1
ATOM 685 C CA . ASN A 1 92 ? -16.067 0.106 -12.468 1.00 38.31 92 ASN A CA 1
ATOM 686 C C . ASN A 1 92 ? -14.690 0.113 -11.784 1.00 38.31 92 ASN A C 1
ATOM 688 O O . ASN A 1 92 ? -14.089 -0.946 -11.594 1.00 38.31 92 ASN A O 1
ATOM 692 N N . PHE A 1 93 ? -14.262 1.303 -11.350 1.00 45.22 93 PHE A N 1
ATOM 693 C CA . PHE A 1 93 ? -13.085 1.536 -10.509 1.00 45.22 93 PHE A CA 1
ATOM 694 C C . PHE A 1 93 ? -12.913 0.424 -9.461 1.00 45.22 93 PHE A C 1
ATOM 696 O O . PHE A 1 93 ? -13.778 0.246 -8.597 1.00 45.22 93 PHE A O 1
ATOM 703 N N . GLN A 1 94 ? -11.817 -0.339 -9.538 1.00 49.31 94 GLN A N 1
ATOM 704 C CA . GLN A 1 94 ? -11.441 -1.218 -8.439 1.00 49.31 94 GLN A CA 1
ATOM 705 C C . GLN A 1 94 ? -10.628 -0.429 -7.426 1.00 49.31 94 GLN A C 1
ATOM 707 O O . GLN A 1 94 ? -9.568 0.113 -7.726 1.00 49.31 94 GLN A O 1
ATOM 712 N N . GLU A 1 95 ? -11.141 -0.409 -6.202 1.00 58.47 95 GLU A N 1
ATOM 713 C CA . GLU A 1 95 ? -10.385 -0.021 -5.022 1.00 58.47 95 GLU A CA 1
ATOM 714 C C . GLU A 1 95 ? -9.044 -0.772 -4.985 1.00 58.47 95 GLU A C 1
ATOM 716 O O . GLU A 1 95 ? -9.017 -2.000 -5.110 1.00 58.47 95 GLU 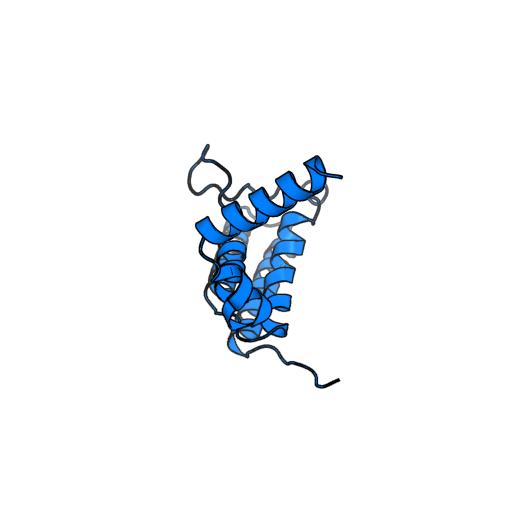A O 1
ATOM 721 N N . SER A 1 96 ? -7.951 -0.020 -4.829 1.00 74.19 96 SER A N 1
ATOM 722 C CA . SER A 1 96 ? -6.587 -0.549 -4.754 1.00 74.19 96 SER A CA 1
ATOM 723 C C . SER A 1 96 ? -6.487 -1.666 -3.712 1.00 74.19 96 SER A C 1
ATOM 725 O O . SER A 1 96 ? -6.963 -1.516 -2.584 1.00 74.19 96 SER A O 1
ATOM 727 N N . ASP A 1 97 ? -5.800 -2.761 -4.054 1.00 79.31 97 ASP A N 1
ATOM 728 C CA . ASP A 1 97 ? -5.484 -3.838 -3.104 1.00 79.31 97 ASP A CA 1
ATOM 729 C C . ASP A 1 97 ? -4.799 -3.282 -1.842 1.00 79.31 97 ASP A C 1
ATOM 731 O O . ASP A 1 97 ? -5.011 -3.780 -0.735 1.00 79.31 97 ASP A O 1
AT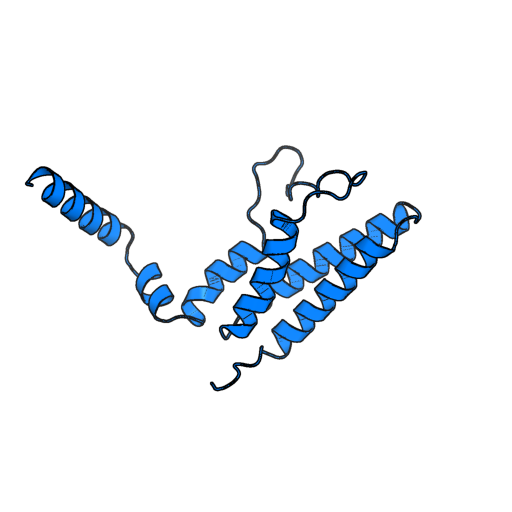OM 735 N N . LEU A 1 98 ? -4.028 -2.198 -1.996 1.00 82.00 98 LEU A N 1
ATOM 736 C CA . LEU A 1 98 ? -3.360 -1.518 -0.895 1.00 82.00 98 LEU A CA 1
ATOM 737 C C . LEU A 1 98 ? -4.346 -0.771 0.020 1.00 82.00 98 LEU A C 1
ATOM 739 O O . LEU A 1 98 ? -4.176 -0.816 1.235 1.00 82.00 98 LEU A O 1
ATOM 743 N N . TRP A 1 99 ? -5.390 -0.136 -0.533 1.00 85.25 99 TRP A N 1
ATOM 744 C CA . TRP A 1 99 ? -6.458 0.496 0.258 1.00 85.25 99 TRP A CA 1
ATOM 745 C C . TRP A 1 99 ? -7.224 -0.536 1.076 1.00 85.25 99 TRP A C 1
ATOM 747 O O . TRP A 1 99 ? -7.391 -0.364 2.283 1.00 85.25 99 TRP A O 1
ATOM 757 N N . ARG A 1 100 ? -7.622 -1.642 0.440 1.00 84.75 100 ARG A N 1
ATOM 758 C CA . ARG A 1 100 ? -8.330 -2.737 1.118 1.00 84.75 100 ARG A CA 1
ATOM 759 C C . ARG A 1 100 ? -7.513 -3.321 2.258 1.00 84.75 100 ARG A C 1
ATOM 761 O O . ARG A 1 100 ? -8.042 -3.504 3.352 1.00 84.75 100 ARG A O 1
ATOM 768 N N . ALA A 1 101 ? -6.232 -3.587 2.008 1.00 86.25 101 ALA A N 1
ATOM 769 C CA . ALA A 1 101 ? -5.322 -4.081 3.031 1.00 86.25 101 ALA A CA 1
ATOM 770 C C . ALA A 1 101 ? -5.173 -3.077 4.182 1.00 86.25 101 ALA A C 1
ATOM 772 O O . ALA A 1 101 ? -5.287 -3.459 5.340 1.00 86.25 101 ALA A O 1
ATOM 773 N N . LEU A 1 102 ? -4.994 -1.786 3.877 1.00 89.56 102 LEU A N 1
ATOM 774 C CA . LEU A 1 102 ? -4.882 -0.745 4.897 1.00 89.56 102 LEU A CA 1
ATOM 775 C C . LEU A 1 102 ? -6.136 -0.699 5.781 1.00 89.56 102 LEU A C 1
ATOM 777 O O . LEU A 1 102 ? -6.022 -0.734 7.001 1.00 89.56 102 LEU A O 1
ATOM 781 N N . ILE A 1 103 ? -7.328 -0.677 5.179 1.00 88.31 103 ILE A N 1
ATOM 782 C CA . ILE A 1 103 ? -8.608 -0.656 5.903 1.00 88.31 103 ILE A CA 1
ATOM 783 C C . ILE A 1 103 ? -8.748 -1.884 6.811 1.00 88.31 103 ILE A C 1
ATOM 785 O O . ILE A 1 103 ? -9.203 -1.748 7.947 1.00 88.31 103 ILE A O 1
ATOM 789 N N . ALA A 1 104 ? -8.333 -3.061 6.336 1.00 87.88 104 ALA A N 1
ATOM 790 C CA . ALA A 1 104 ? -8.360 -4.294 7.118 1.00 87.88 104 ALA A CA 1
ATOM 791 C C . ALA A 1 104 ? -7.352 -4.294 8.284 1.00 87.88 104 ALA A C 1
ATOM 793 O O . ALA A 1 104 ? -7.656 -4.839 9.345 1.00 87.88 104 ALA A O 1
ATOM 794 N N . ASP A 1 105 ? -6.187 -3.666 8.111 1.00 90.94 105 ASP A N 1
ATOM 795 C CA . ASP A 1 105 ? -5.121 -3.626 9.117 1.00 90.94 105 ASP A CA 1
ATOM 796 C C . ASP A 1 105 ? -5.359 -2.563 10.208 1.00 90.94 105 ASP A C 1
ATOM 798 O O . ASP A 1 105 ? -4.949 -2.737 11.358 1.00 90.94 105 ASP A O 1
ATOM 802 N N . LEU A 1 106 ? -6.026 -1.449 9.880 1.00 89.69 106 LEU A N 1
ATOM 803 C CA . LEU A 1 106 ? -6.196 -0.302 10.786 1.00 89.69 106 LEU A CA 1
ATOM 804 C C . LEU A 1 106 ? -6.770 -0.647 12.180 1.00 89.69 106 LEU A C 1
ATOM 806 O O . LEU A 1 106 ? -6.280 -0.078 13.161 1.00 89.69 106 LEU A O 1
ATOM 810 N N . PRO A 1 107 ? -7.750 -1.562 12.331 1.00 89.12 107 PRO A N 1
ATOM 811 C CA . PRO A 1 107 ? -8.226 -2.003 13.643 1.00 89.12 107 PRO A CA 1
ATOM 812 C C . PRO A 1 107 ? -7.146 -2.686 14.494 1.00 89.12 107 PRO A C 1
ATOM 814 O O . PRO A 1 107 ? -7.136 -2.525 15.711 1.00 89.12 107 PRO A O 1
ATOM 817 N N . ALA A 1 108 ? -6.220 -3.429 13.883 1.00 85.69 108 ALA A N 1
ATOM 818 C CA . ALA A 1 108 ? -5.129 -4.076 14.613 1.00 85.69 108 ALA A CA 1
ATOM 819 C C . ALA A 1 108 ? -4.086 -3.059 15.108 1.00 85.69 108 ALA A C 1
ATOM 821 O O . ALA A 1 108 ? -3.463 -3.262 16.148 1.00 85.69 108 ALA A O 1
ATOM 822 N N . VAL A 1 109 ? -3.931 -1.945 14.386 1.00 87.88 109 VAL A N 1
ATOM 823 C CA . VAL A 1 109 ? -2.956 -0.887 14.691 1.00 87.88 109 VAL A CA 1
ATOM 824 C C . VAL A 1 109 ? -3.507 0.165 15.663 1.00 87.88 109 VAL A C 1
ATOM 826 O O . VAL A 1 109 ? -2.742 0.767 16.418 1.00 87.88 109 VAL A O 1
ATOM 829 N N . SER A 1 110 ? -4.820 0.415 15.665 1.00 89.44 110 SER A N 1
ATOM 830 C CA . SER A 1 110 ? -5.447 1.473 16.466 1.00 89.44 110 SER A CA 1
ATOM 831 C C . SER A 1 110 ? -6.701 0.990 17.187 1.00 89.44 110 SER A C 1
ATOM 833 O O . SER A 1 110 ? -7.729 0.720 16.565 1.00 89.44 110 SER A O 1
ATOM 835 N N . ALA A 1 111 ? -6.650 0.992 18.522 1.00 86.50 111 ALA A N 1
ATOM 836 C CA . ALA A 1 111 ? -7.783 0.630 19.374 1.00 86.50 111 ALA A CA 1
ATOM 837 C C . ALA A 1 111 ? -9.018 1.516 19.130 1.00 86.50 111 ALA A C 1
ATOM 839 O O . ALA A 1 111 ? -10.130 1.005 19.062 1.00 86.50 111 ALA A O 1
ATOM 840 N N . ILE A 1 112 ? -8.828 2.824 18.909 1.00 86.88 112 ILE A N 1
ATOM 841 C CA . ILE A 1 112 ? -9.932 3.750 18.599 1.00 86.88 112 ILE A CA 1
ATOM 842 C C . ILE A 1 112 ? -10.627 3.334 17.299 1.00 86.88 112 ILE A C 1
ATOM 844 O O . ILE A 1 112 ? -11.856 3.344 17.215 1.00 86.88 112 ILE A O 1
ATOM 848 N N . ILE A 1 113 ? -9.850 2.952 16.280 1.00 86.25 113 ILE A N 1
ATOM 849 C CA . ILE A 1 113 ? -10.425 2.476 15.020 1.00 86.25 113 ILE A CA 1
ATOM 850 C C . ILE A 1 113 ? -11.141 1.149 15.252 1.00 86.25 113 ILE A C 1
ATOM 852 O O . ILE A 1 113 ? -12.282 1.030 14.821 1.00 86.25 113 ILE A O 1
ATOM 856 N N . ALA A 1 114 ? -10.531 0.201 15.972 1.00 84.94 114 ALA A N 1
ATOM 857 C CA . ALA A 1 114 ? -11.146 -1.084 16.303 1.00 84.94 114 ALA A CA 1
ATOM 858 C C . ALA A 1 114 ? -12.507 -0.925 16.989 1.00 84.94 114 ALA A C 1
ATOM 860 O O . ALA A 1 114 ? -13.481 -1.554 16.581 1.00 84.94 114 ALA A O 1
ATOM 861 N N . GLU A 1 115 ? -12.591 -0.045 17.985 1.00 83.12 115 GLU A N 1
ATOM 862 C CA . GLU A 1 115 ? -13.842 0.280 18.672 1.00 83.12 115 GLU A CA 1
ATOM 863 C C . GLU A 1 115 ? -14.877 0.869 17.712 1.00 83.12 115 GLU A C 1
ATOM 865 O O . GLU A 1 115 ? -16.046 0.492 17.757 1.00 83.12 115 GLU A O 1
ATOM 870 N N . THR A 1 116 ? -14.443 1.754 16.811 1.00 77.94 116 THR A N 1
ATOM 871 C CA . THR A 1 116 ? -15.321 2.429 15.848 1.00 77.94 116 THR A CA 1
ATOM 872 C C . THR A 1 116 ? -15.868 1.460 14.795 1.00 77.94 116 THR A C 1
ATOM 874 O O . THR A 1 116 ? -17.063 1.487 14.505 1.00 77.94 116 THR A O 1
ATOM 877 N N . VAL A 1 117 ? -15.031 0.572 14.243 1.00 74.88 117 VAL A N 1
ATOM 878 C CA . VAL A 1 117 ? -15.466 -0.411 13.231 1.00 74.88 117 VAL A CA 1
ATOM 879 C C . VAL A 1 117 ? -16.245 -1.585 13.826 1.00 74.88 117 VAL A C 1
ATOM 881 O O . VAL A 1 117 ? -17.006 -2.233 13.112 1.00 74.88 117 VAL A O 1
ATOM 884 N N . ALA A 1 118 ? -16.098 -1.856 15.126 1.00 68.06 118 ALA A N 1
ATOM 885 C CA . ALA A 1 118 ? -16.860 -2.888 15.826 1.00 68.06 118 ALA A CA 1
ATOM 886 C C . ALA A 1 118 ? -18.308 -2.468 16.143 1.00 68.06 118 ALA A C 1
ATOM 888 O O . ALA A 1 118 ? -19.106 -3.304 16.578 1.00 68.06 118 ALA A O 1
ATOM 889 N N . LEU A 1 119 ? -18.675 -1.195 15.944 1.00 60.00 119 LEU A N 1
ATOM 890 C CA . LEU A 1 119 ? -20.042 -0.731 16.168 1.00 60.00 119 LEU A CA 1
ATOM 891 C C . LEU A 1 119 ? -20.992 -1.369 15.137 1.00 60.00 119 LEU A C 1
ATOM 893 O O . LEU A 1 119 ? -20.807 -1.183 13.933 1.00 60.00 119 LEU A O 1
ATOM 897 N N . PRO A 1 120 ? -22.048 -2.083 15.573 1.00 58.88 120 PRO A N 1
ATOM 898 C CA . PRO A 1 120 ? -23.034 -2.640 14.657 1.00 58.88 120 PRO A CA 1
ATOM 899 C C . PRO A 1 120 ? -23.646 -1.537 13.778 1.00 58.88 120 PRO A C 1
ATOM 901 O O . PRO A 1 120 ? -23.984 -0.474 14.312 1.00 58.88 120 PRO A O 1
ATOM 904 N N . PRO A 1 121 ? -23.888 -1.772 12.472 1.00 59.78 121 PRO A N 1
ATOM 905 C CA . PRO A 1 121 ? -24.466 -0.766 11.571 1.00 59.78 121 PRO A CA 1
ATOM 906 C C . PRO A 1 121 ? -25.774 -0.152 12.096 1.00 59.78 121 PRO A C 1
ATOM 908 O O . PRO A 1 121 ? -26.053 1.030 11.901 1.00 59.78 121 PRO A O 1
ATOM 911 N N . CYS A 1 122 ? -26.561 -0.944 12.830 1.00 56.91 122 CYS A N 1
ATOM 912 C CA . CYS A 1 122 ? -27.797 -0.502 13.467 1.00 56.91 122 CYS A CA 1
ATOM 913 C C . CYS A 1 122 ? -27.579 0.538 14.578 1.00 56.91 122 CYS A C 1
ATOM 915 O O . CYS A 1 122 ? -28.417 1.418 14.745 1.00 56.91 122 CYS A O 1
ATOM 917 N N . ARG A 1 123 ? -26.453 0.503 15.299 1.00 59.72 123 ARG A N 1
ATOM 918 C CA . ARG A 1 123 ? -26.137 1.494 16.335 1.00 59.72 123 ARG A CA 1
ATOM 919 C C . ARG A 1 123 ? -25.778 2.852 15.728 1.00 59.72 123 ARG A C 1
ATOM 921 O O . ARG A 1 123 ? -26.255 3.866 16.224 1.00 59.72 123 ARG A O 1
ATOM 928 N N . TYR A 1 124 ? -25.051 2.867 14.608 1.00 60.84 124 TYR A N 1
ATOM 929 C CA . TYR A 1 124 ? -24.772 4.094 13.849 1.00 60.84 124 TYR A CA 1
ATOM 930 C C . TYR A 1 124 ? -26.052 4.781 13.364 1.00 60.84 124 TYR A C 1
ATOM 932 O O . TYR A 1 124 ? -26.204 5.991 13.523 1.00 60.84 124 TYR A O 1
ATOM 940 N N . ALA A 1 125 ? -26.992 4.008 12.811 1.00 64.31 125 ALA A N 1
ATOM 941 C CA . ALA A 1 125 ? -28.276 4.537 12.357 1.00 64.31 125 ALA A CA 1
ATOM 942 C C . ALA A 1 125 ? -29.095 5.144 13.512 1.00 64.31 125 ALA A C 1
ATOM 944 O O . ALA A 1 125 ? -29.682 6.213 13.353 1.00 64.31 125 ALA A O 1
ATOM 945 N N . VAL A 1 126 ? -29.091 4.499 14.685 1.00 69.81 126 VAL A N 1
ATOM 946 C CA . VAL A 1 126 ? -29.797 4.983 15.885 1.00 69.81 126 VAL A CA 1
ATOM 947 C C . VAL A 1 126 ? -29.155 6.253 16.449 1.00 69.81 126 VAL A C 1
ATOM 949 O O . VAL A 1 126 ? -29.861 7.216 16.741 1.00 69.81 126 VAL A O 1
ATOM 952 N N . GLU A 1 127 ? -27.827 6.297 16.568 1.00 76.62 127 GLU A N 1
ATOM 953 C CA . GLU A 1 127 ? -27.113 7.473 17.084 1.00 76.62 127 GLU A CA 1
ATOM 954 C C . GLU A 1 127 ? -27.210 8.675 16.127 1.00 76.62 127 GLU A C 1
ATOM 956 O O . GLU A 1 127 ? -27.338 9.818 16.574 1.00 76.62 127 GLU A O 1
ATOM 961 N N . LEU A 1 128 ? -27.210 8.436 14.810 1.00 75.31 128 LEU A N 1
ATOM 962 C CA . LEU A 1 128 ? -27.437 9.479 13.810 1.00 75.31 128 LEU A CA 1
ATOM 963 C C . LEU A 1 128 ? -28.872 10.017 13.870 1.00 75.31 128 LEU A C 1
ATOM 965 O O . LEU A 1 128 ? -29.058 11.233 13.887 1.00 75.31 128 LEU A O 1
ATOM 969 N N . ALA A 1 129 ? -29.873 9.137 13.953 1.00 74.50 129 ALA A N 1
ATOM 970 C CA . ALA A 1 129 ? -31.274 9.537 14.077 1.00 74.50 129 ALA A CA 1
ATOM 971 C C . ALA A 1 129 ? -31.519 10.377 15.343 1.00 74.50 129 ALA A C 1
ATOM 973 O O . ALA A 1 129 ? -32.198 11.400 15.279 1.00 74.50 129 ALA A O 1
ATOM 974 N N . ALA A 1 130 ? -30.904 10.004 16.471 1.00 77.19 130 ALA A N 1
ATOM 975 C CA . ALA A 1 130 ? -30.986 10.771 17.713 1.00 77.19 130 ALA A CA 1
ATOM 976 C C . ALA A 1 130 ? -30.367 12.176 17.582 1.00 77.19 130 ALA A C 1
ATOM 978 O O . ALA A 1 130 ? -30.958 13.152 18.041 1.00 77.19 130 ALA A O 1
ATOM 979 N N . LYS A 1 131 ? -29.213 12.304 16.909 1.00 79.94 131 LYS A N 1
ATOM 980 C CA . LYS A 1 131 ? -28.580 13.609 16.639 1.00 79.94 131 LYS A CA 1
ATOM 981 C C . LYS A 1 131 ? -29.409 14.493 15.707 1.00 79.94 131 LYS A C 1
ATOM 983 O O . LYS A 1 131 ? -29.428 15.705 15.899 1.00 79.94 131 LYS A O 1
ATOM 988 N N . ILE A 1 132 ? -30.063 13.908 14.701 1.00 81.19 132 ILE A N 1
ATOM 989 C CA . ILE A 1 132 ? -30.965 14.640 13.799 1.00 81.19 132 ILE A CA 1
ATOM 990 C C . ILE A 1 132 ? -32.160 15.177 14.592 1.00 81.19 132 ILE A C 1
ATOM 992 O O . ILE A 1 132 ? -32.399 16.378 14.572 1.00 81.19 132 ILE A O 1
ATOM 996 N N . ALA A 1 133 ? -32.826 14.321 15.372 1.00 77.19 133 ALA A N 1
ATOM 997 C CA . ALA A 1 133 ? -33.976 14.715 16.184 1.00 77.19 133 ALA A CA 1
ATOM 998 C C . ALA A 1 133 ? -33.634 15.802 17.219 1.00 77.19 133 ALA A C 1
ATOM 1000 O O . ALA A 1 133 ? -34.439 16.694 17.465 1.00 77.19 133 ALA A O 1
ATOM 1001 N N . GLN A 1 134 ? -32.434 15.759 17.808 1.00 81.94 134 GLN A N 1
ATOM 1002 C CA . GLN A 1 134 ? -31.977 16.793 18.737 1.00 81.94 134 GLN A CA 1
ATOM 1003 C C . GLN A 1 134 ? -31.799 18.154 18.046 1.00 81.94 134 GLN A C 1
ATOM 1005 O O . GLN A 1 134 ? -32.209 19.163 18.602 1.00 81.94 134 GLN A O 1
ATOM 1010 N N . ARG A 1 135 ? -31.242 18.182 16.827 1.00 78.44 135 ARG A N 1
ATOM 1011 C CA . ARG A 1 135 ? -31.096 19.419 16.037 1.00 78.44 135 ARG A CA 1
ATOM 1012 C C . ARG A 1 135 ? -32.424 19.987 15.547 1.00 78.44 135 ARG A C 1
ATOM 1014 O O . ARG A 1 135 ? -32.509 21.181 15.324 1.00 78.44 135 ARG A O 1
ATOM 1021 N N . GLU A 1 136 ? -33.426 19.142 15.329 1.00 80.88 136 GLU A N 1
ATOM 1022 C CA . GLU A 1 136 ? -34.775 19.579 14.942 1.00 80.88 136 GLU A CA 1
ATOM 1023 C C . GLU A 1 136 ? -35.590 20.111 16.131 1.00 80.88 136 GLU A C 1
ATOM 1025 O O . GLU A 1 136 ? -36.608 20.773 15.934 1.00 80.88 136 GLU A O 1
ATOM 1030 N N . ALA A 1 137 ? -35.159 19.811 17.359 1.00 74.75 137 ALA A N 1
ATOM 1031 C CA . ALA A 1 137 ? -35.772 20.293 18.593 1.00 74.75 137 ALA A CA 1
ATOM 1032 C C . ALA A 1 137 ? -35.143 21.598 19.128 1.00 74.75 137 ALA A C 1
ATOM 1034 O O . ALA A 1 137 ? -35.681 22.170 20.079 1.00 74.75 137 ALA A O 1
ATOM 1035 N N . GLU A 1 138 ? -34.022 22.038 18.545 1.00 73.31 138 GLU A N 1
ATOM 1036 C CA . GLU A 1 138 ? -33.325 23.312 18.806 1.00 73.31 138 GLU A CA 1
ATOM 1037 C C . GLU A 1 138 ? -33.809 24.418 17.855 1.00 73.31 138 GLU A C 1
ATOM 1039 O O . GLU A 1 138 ? -33.983 25.561 18.340 1.00 73.31 138 GLU A O 1
#

Secondary structure (DSSP, 8-state):
----PPPHH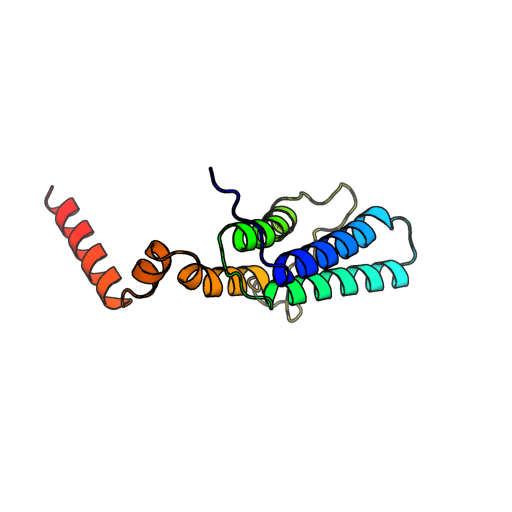HHHHHHHHHHHHHHHHH--S--HHHHHHHHHHHHHHHHHHHHS---SHHHHHHHHHHHHHHHH-PPPTTS--PPP--SSTT---PPPHHHHHHHHHHHHH-HHHHHHHTS-HHHHHHHHHHHHHHHH--

Organism: NCBI:txid439228

pLDDT: mean 77.57, std 16.51, range [38.31, 97.81]

Radius of gyration: 19.94 Å; chains: 1; bounding box: 50×32×47 Å

Sequence (138 aa):
MTEISPSPAVLTAFKHWRTAEAAVHYAQPCPDVVMSGLTRSANQAIRELAAVPAENAADVVLKVFPLALIENDPPLEGNPFQPVHEAQPGTNFQESDLWRALIADLPAVSAIIAETVALPPCRYAVELAAKIAQREAE

Foldseek 3Di:
DPDDDFDPQLVVLLVQLVVLVVCLVPVPPDDPVSNVVSVVSNVVSLLSNLPDAGQEPVSLVSLVVVVCCLVPPDQDVPHPRDDQPDPDPPDPRDDDSSNVSSLVRVVNHDVVSVVVVPDDPVVVVVVVVVVVVVVVVD